Protein AF-A0AAV6KIF9-F1 (afdb_monomer_lite)

Radius of gyration: 15.75 Å; chains: 1; bounding box: 39×30×41 Å

InterPro domains:
  IPR010851 Defensin-like protein [PF07333] (6-58)

Sequence (59 aa):
MTVLVAQGAEVKRCSAILYRNRCDLKTCGEECYRKYSGDPVCASAGFGPASCVCVFNCA

Secondary structure (DSSP, 8-state):
-----------EEEEEEEESS---HHHHHHHHHHHHS-EEEEE--SSSPPEEEEEEEE-

Structure (mmCIF, N/CA/C/O backbone):
data_AF-A0AAV6KIF9-F1
#
_entry.id   AF-A0AAV6KIF9-F1
#
loop_
_atom_site.group_PDB
_atom_site.id
_atom_site.type_symbol
_atom_site.label_atom_id
_atom_site.label_alt_id
_atom_site.label_comp_id
_atom_site.label_asym_id
_atom_site.label_entity_id
_atom_site.label_seq_id
_atom_site.pdbx_PDB_ins_code
_atom_site.Cartn_x
_atom_site.Cartn_y
_atom_site.Cartn_z
_atom_site.occupancy
_atom_site.B_iso_or_equiv
_atom_site.auth_seq_id
_atom_site.auth_comp_id
_atom_site.auth_asym_id
_atom_site.auth_atom_id
_atom_site.pdbx_PDB_model_num
ATOM 1 N N . MET A 1 1 ? -22.514 25.925 32.108 1.00 36.16 1 MET A N 1
ATOM 2 C CA . MET A 1 1 ? -22.813 25.300 30.802 1.00 36.16 1 MET A CA 1
ATOM 3 C C . MET A 1 1 ? -21.720 24.291 30.520 1.00 36.16 1 MET A C 1
ATOM 5 O O . MET A 1 1 ? -20.614 24.680 30.176 1.00 36.16 1 MET A O 1
ATOM 9 N N . THR A 1 2 ? -21.992 23.017 30.776 1.00 38.72 2 THR A N 1
ATOM 10 C CA . THR A 1 2 ? -21.031 21.937 30.542 1.00 38.72 2 THR A CA 1
ATOM 11 C C . THR A 1 2 ? -21.151 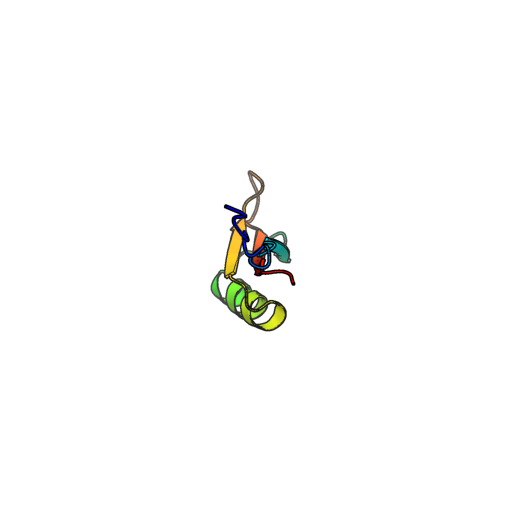21.537 29.080 1.00 38.72 2 THR A C 1
ATOM 13 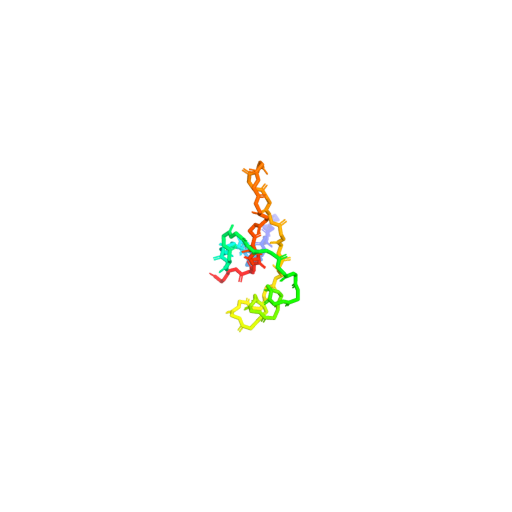O O . THR A 1 2 ? -22.141 20.927 28.686 1.00 38.72 2 THR A O 1
ATOM 16 N N . VAL A 1 3 ? -20.195 21.956 28.255 1.00 46.97 3 VAL A N 1
ATOM 17 C CA . VAL A 1 3 ? -20.148 21.557 26.848 1.00 46.97 3 VAL A CA 1
ATOM 18 C C . VAL A 1 3 ? -19.656 20.112 26.816 1.00 46.97 3 VAL A C 1
ATOM 20 O O . VAL A 1 3 ? -18.477 19.855 27.047 1.00 46.97 3 VAL A O 1
ATOM 23 N N . LEU A 1 4 ? -20.561 19.159 26.576 1.00 47.69 4 LEU A N 1
ATOM 24 C CA . LEU A 1 4 ? -20.170 17.815 26.161 1.00 47.69 4 LEU A CA 1
ATOM 25 C C . LEU A 1 4 ? -19.571 17.933 24.758 1.00 47.69 4 LEU A C 1
ATOM 27 O O . LEU A 1 4 ? -20.286 17.904 23.759 1.00 47.69 4 LEU A O 1
ATOM 31 N N . VAL A 1 5 ? -18.251 18.091 24.677 1.00 56.91 5 VAL A N 1
ATOM 32 C CA . VAL A 1 5 ? -17.528 17.761 23.452 1.00 56.91 5 VAL A CA 1
ATOM 33 C C . VAL A 1 5 ? -17.652 16.251 23.325 1.00 56.91 5 VAL A C 1
ATOM 35 O O . VAL A 1 5 ? -16.996 15.508 24.056 1.00 56.91 5 VAL A O 1
ATOM 38 N N . ALA A 1 6 ? -18.543 15.789 22.447 1.00 52.78 6 ALA A N 1
ATOM 39 C CA . ALA A 1 6 ? -18.446 14.437 21.931 1.00 52.78 6 ALA A CA 1
ATOM 40 C C . ALA A 1 6 ? -17.014 14.311 21.404 1.00 52.78 6 ALA A C 1
ATOM 42 O O . ALA A 1 6 ? -16.655 14.979 20.434 1.00 52.78 6 ALA A O 1
ATOM 43 N N . GLN A 1 7 ? -16.174 13.540 22.096 1.00 51.34 7 GLN A N 1
ATOM 44 C CA . GLN A 1 7 ? -14.903 13.082 21.556 1.00 51.34 7 GLN A CA 1
ATOM 45 C C . GLN A 1 7 ? -15.289 12.182 20.383 1.00 51.34 7 GLN A C 1
ATOM 47 O O . GLN A 1 7 ? -15.478 10.978 20.538 1.00 51.34 7 GLN A O 1
ATOM 52 N N . GLY A 1 8 ? -15.578 12.805 19.237 1.00 50.75 8 GLY A N 1
ATOM 53 C CA . GLY A 1 8 ? -15.795 12.106 17.986 1.00 50.75 8 GLY A CA 1
ATOM 54 C C . GLY A 1 8 ? -14.562 11.254 17.784 1.00 50.75 8 GLY A C 1
ATOM 55 O O . GLY A 1 8 ? -13.461 11.788 17.902 1.00 50.75 8 GLY A O 1
ATOM 56 N N . ALA A 1 9 ? -14.759 9.948 17.598 1.00 57.28 9 ALA A N 1
ATOM 57 C CA . ALA A 1 9 ? -13.689 8.981 17.418 1.00 57.28 9 ALA A CA 1
ATOM 58 C C . ALA A 1 9 ? -12.599 9.605 16.543 1.00 57.28 9 ALA A C 1
ATOM 60 O O . ALA A 1 9 ? -12.837 9.924 15.377 1.00 57.28 9 ALA A O 1
ATOM 61 N N . GLU A 1 10 ? -11.454 9.901 17.153 1.00 56.88 10 GLU A N 1
ATOM 62 C CA . GLU A 1 10 ? -10.326 10.522 16.482 1.00 56.88 10 GLU A CA 1
ATOM 63 C C . GLU A 1 10 ? -9.927 9.596 15.338 1.00 56.88 10 GLU A C 1
ATOM 65 O O . GLU A 1 10 ? -9.408 8.504 15.553 1.00 56.88 10 GLU A O 1
ATOM 70 N N . VAL A 1 11 ? -10.262 9.992 14.108 1.00 65.94 11 VAL A N 1
ATOM 71 C CA . VAL A 1 11 ? -9.982 9.192 12.920 1.00 65.94 11 VAL A CA 1
ATOM 72 C C . VAL A 1 11 ? -8.467 9.191 12.732 1.00 65.94 11 VAL A C 1
ATOM 74 O O . VAL A 1 11 ? -7.895 10.102 12.128 1.00 65.94 11 VAL A O 1
ATOM 77 N N . LYS A 1 12 ? -7.793 8.193 13.310 1.00 81.88 12 LYS A N 1
ATOM 78 C CA . LYS A 1 12 ? -6.344 8.032 13.202 1.00 81.88 12 LYS A CA 1
ATOM 79 C C . LYS A 1 12 ? -6.024 7.650 11.771 1.00 81.88 12 LYS A C 1
ATOM 81 O O . LYS A 1 12 ? -6.421 6.592 11.300 1.00 81.88 12 LYS A O 1
ATOM 86 N N . ARG A 1 13 ? -5.290 8.501 11.059 1.00 84.19 13 ARG A N 1
ATOM 87 C CA . ARG A 1 13 ? -4.771 8.141 9.737 1.00 84.19 13 ARG A CA 1
ATOM 88 C C . ARG A 1 13 ? -3.472 7.366 9.882 1.00 84.19 13 ARG A C 1
ATOM 90 O O . ARG A 1 13 ? -2.518 7.847 10.486 1.00 84.19 13 ARG A O 1
ATOM 97 N N . CYS A 1 14 ? -3.442 6.189 9.281 1.00 90.31 14 CYS A N 1
ATOM 98 C CA . CYS A 1 14 ? -2.265 5.355 9.147 1.00 90.31 14 CYS A CA 1
ATOM 99 C C . CYS A 1 14 ? -1.772 5.337 7.711 1.00 90.31 14 CYS A C 1
ATOM 101 O O . CYS A 1 14 ? -2.501 5.653 6.770 1.00 90.31 14 CYS A O 1
ATOM 103 N N . SER A 1 15 ? -0.516 4.930 7.554 1.00 90.56 15 SER A N 1
ATOM 104 C CA . SER A 1 15 ? 0.059 4.655 6.249 1.00 90.56 15 SER A CA 1
ATOM 105 C C . SER A 1 15 ? 0.820 3.335 6.262 1.00 90.56 15 SER A C 1
ATOM 107 O O . SER A 1 15 ? 1.464 2.984 7.250 1.00 90.56 15 SER A O 1
ATOM 109 N N . ALA A 1 16 ? 0.736 2.594 5.161 1.00 89.94 16 ALA A N 1
ATOM 110 C CA . ALA A 1 16 ? 1.477 1.359 4.945 1.00 89.94 16 ALA A CA 1
ATOM 111 C C . ALA A 1 16 ? 2.129 1.388 3.565 1.00 89.94 16 ALA A C 1
ATOM 113 O O . ALA A 1 16 ? 1.476 1.661 2.561 1.00 89.94 16 ALA A O 1
ATOM 114 N N . ILE A 1 17 ? 3.422 1.085 3.493 1.00 91.06 1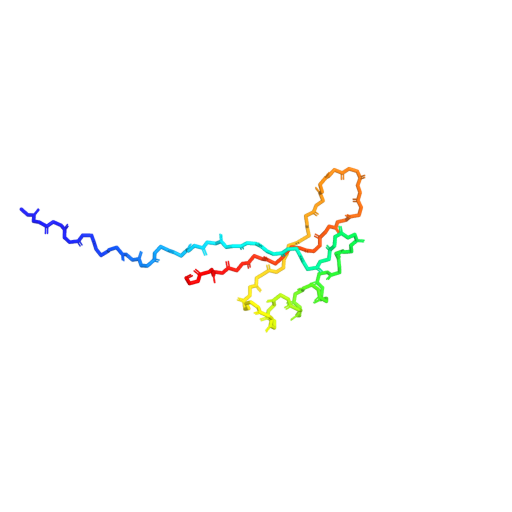7 ILE A N 1
ATOM 115 C CA . ILE A 1 17 ? 4.118 0.980 2.209 1.00 91.06 17 ILE A CA 1
ATOM 116 C C . ILE A 1 17 ? 3.796 -0.392 1.611 1.00 91.06 17 ILE A C 1
ATOM 118 O O . ILE A 1 17 ? 4.232 -1.408 2.150 1.00 91.06 17 ILE A O 1
ATOM 122 N N . LEU A 1 18 ? 3.059 -0.426 0.500 1.00 89.62 18 LEU A N 1
ATOM 123 C CA . LEU A 1 18 ? 2.745 -1.675 -0.205 1.00 89.62 18 LEU A CA 1
ATOM 124 C C . 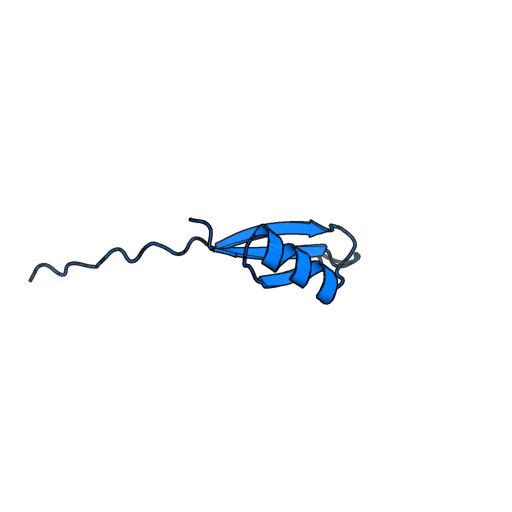LEU A 1 18 ? 3.881 -2.081 -1.149 1.00 89.62 18 LEU A C 1
ATOM 126 O O . LEU A 1 18 ? 4.226 -3.258 -1.228 1.00 89.62 18 LEU A O 1
ATOM 130 N N . TYR A 1 19 ? 4.502 -1.109 -1.828 1.00 88.31 19 TYR A N 1
ATOM 131 C CA . TYR A 1 19 ? 5.631 -1.352 -2.731 1.00 88.31 19 TYR A CA 1
ATOM 132 C C . TYR A 1 19 ? 6.667 -0.233 -2.617 1.00 88.31 19 TYR A C 1
ATOM 134 O O . TYR A 1 19 ? 6.336 0.937 -2.757 1.00 88.31 19 TYR A O 1
ATOM 142 N N . ARG A 1 20 ? 7.941 -0.576 -2.389 1.00 81.88 20 ARG A N 1
ATOM 143 C CA . ARG A 1 20 ? 9.002 0.420 -2.130 1.00 81.88 20 ARG A CA 1
ATOM 144 C C . ARG A 1 20 ? 9.589 1.078 -3.385 1.00 81.88 20 ARG A C 1
ATOM 146 O O . ARG A 1 20 ? 9.970 2.231 -3.310 1.00 81.88 20 ARG A O 1
ATOM 153 N N . ASN A 1 21 ? 9.613 0.395 -4.529 1.00 84.06 21 ASN A N 1
ATOM 154 C CA . ASN A 1 21 ? 10.261 0.883 -5.763 1.00 84.06 21 ASN A CA 1
ATOM 155 C C . ASN A 1 21 ? 9.353 0.761 -6.996 1.00 84.06 21 ASN A C 1
ATOM 157 O O . ASN A 1 21 ? 9.807 0.566 -8.122 1.00 84.06 21 ASN A O 1
ATOM 161 N N . ARG A 1 22 ? 8.047 0.777 -6.761 1.00 81.62 22 ARG A N 1
ATOM 162 C CA . ARG A 1 22 ? 7.010 0.668 -7.778 1.00 81.62 22 ARG A CA 1
ATOM 163 C C . ARG A 1 22 ? 5.835 1.478 -7.277 1.00 81.62 22 ARG A C 1
ATOM 165 O O . ARG A 1 22 ? 5.313 1.176 -6.206 1.00 81.62 22 ARG A O 1
ATOM 172 N N . CYS A 1 23 ? 5.364 2.405 -8.096 1.00 84.56 23 CYS A N 1
ATOM 173 C CA . CYS A 1 23 ? 4.057 2.987 -7.887 1.00 84.56 23 CYS A CA 1
ATOM 174 C C . CYS A 1 23 ? 3.240 2.938 -9.171 1.00 84.56 23 CYS A C 1
ATOM 176 O O . CYS A 1 23 ? 3.235 3.865 -9.973 1.00 84.56 23 CYS A O 1
ATOM 178 N N . ASP A 1 24 ? 2.571 1.804 -9.355 1.00 89.88 24 ASP A N 1
ATOM 179 C CA . ASP A 1 24 ? 1.484 1.679 -10.312 1.00 89.88 24 ASP A CA 1
ATOM 180 C C . ASP A 1 24 ? 0.191 2.027 -9.573 1.00 89.88 24 ASP A C 1
ATOM 182 O O . ASP A 1 24 ? -0.268 1.235 -8.754 1.00 89.88 24 ASP A O 1
ATOM 186 N N . LEU A 1 25 ? -0.354 3.227 -9.795 1.00 86.25 25 LEU A N 1
ATOM 187 C CA . LEU A 1 25 ? -1.525 3.743 -9.067 1.00 86.25 25 LEU A CA 1
ATOM 188 C C . LEU A 1 25 ? -2.714 2.781 -9.101 1.00 86.25 25 LEU A C 1
ATOM 190 O O . LEU A 1 25 ? -3.412 2.646 -8.100 1.00 86.25 25 LEU A O 1
ATOM 194 N N . LYS A 1 26 ? -2.910 2.081 -10.222 1.00 90.38 26 LYS A N 1
ATOM 195 C CA . LYS A 1 26 ? -3.988 1.108 -10.390 1.00 90.38 26 LYS A CA 1
ATOM 196 C C . LYS A 1 26 ? -3.807 -0.084 -9.447 1.00 90.38 26 LYS A C 1
ATOM 198 O O . LYS A 1 26 ? -4.644 -0.300 -8.579 1.00 90.38 26 LYS A O 1
ATOM 203 N N . THR A 1 27 ? -2.686 -0.796 -9.549 1.00 90.69 27 THR A N 1
ATOM 204 C CA . THR A 1 27 ? -2.374 -1.956 -8.696 1.00 90.69 27 THR A CA 1
ATOM 205 C C . THR A 1 27 ? -2.256 -1.552 -7.224 1.00 90.69 27 THR A C 1
ATOM 207 O O . THR A 1 27 ? -2.721 -2.260 -6.335 1.00 90.69 27 THR A O 1
ATOM 210 N N . CYS A 1 28 ? -1.643 -0.395 -6.962 1.00 90.88 28 CYS A N 1
ATOM 211 C CA . CYS A 1 28 ? -1.510 0.201 -5.636 1.00 90.88 28 CYS A CA 1
ATOM 212 C C . CYS A 1 28 ? -2.881 0.472 -5.013 1.00 90.88 28 CYS A C 1
ATOM 214 O O . CYS A 1 28 ? -3.100 0.133 -3.854 1.00 90.88 28 CYS A O 1
ATOM 216 N N . GLY A 1 29 ? -3.808 1.040 -5.790 1.00 91.88 29 GLY A N 1
ATOM 217 C CA . GLY A 1 29 ? -5.177 1.313 -5.370 1.00 91.88 29 GLY A CA 1
ATOM 218 C C . GLY A 1 29 ? -5.987 0.055 -5.133 1.00 91.88 29 GLY A C 1
ATOM 219 O O . GLY A 1 29 ? -6.611 -0.059 -4.084 1.00 91.88 29 GLY A O 1
ATOM 220 N N . GLU A 1 30 ? -5.919 -0.913 -6.047 1.00 94.50 30 GLU A N 1
ATOM 221 C CA . GLU A 1 30 ? -6.601 -2.201 -5.891 1.00 94.50 30 GLU A CA 1
ATOM 222 C C . GLU A 1 30 ? -6.152 -2.910 -4.602 1.00 94.50 30 GLU A C 1
ATOM 224 O O . GLU A 1 30 ? -6.989 -3.331 -3.803 1.00 94.50 30 GLU A O 1
ATOM 229 N N . GLU A 1 31 ? -4.845 -2.978 -4.336 1.00 93.25 31 GLU A N 1
ATOM 230 C CA . GLU A 1 31 ? -4.324 -3.605 -3.115 1.00 93.25 31 GLU A CA 1
ATOM 231 C C . GLU A 1 31 ? -4.599 -2.784 -1.849 1.00 93.25 31 GLU A C 1
ATOM 233 O O . GLU A 1 31 ? -4.934 -3.358 -0.810 1.00 93.25 31 GLU A O 1
ATOM 238 N N . CYS A 1 32 ? -4.478 -1.456 -1.918 1.00 93.38 32 CYS A N 1
ATOM 239 C CA . CYS A 1 32 ? -4.743 -0.559 -0.793 1.00 93.38 32 CYS A CA 1
ATOM 240 C C . CYS A 1 32 ? -6.210 -0.615 -0.364 1.00 93.38 32 CYS A C 1
ATOM 242 O O . CYS A 1 32 ? -6.509 -0.815 0.817 1.00 93.38 32 CYS A O 1
ATOM 244 N N . TYR A 1 33 ? -7.123 -0.541 -1.329 1.00 92.69 33 TYR A N 1
ATOM 245 C CA . TYR A 1 33 ?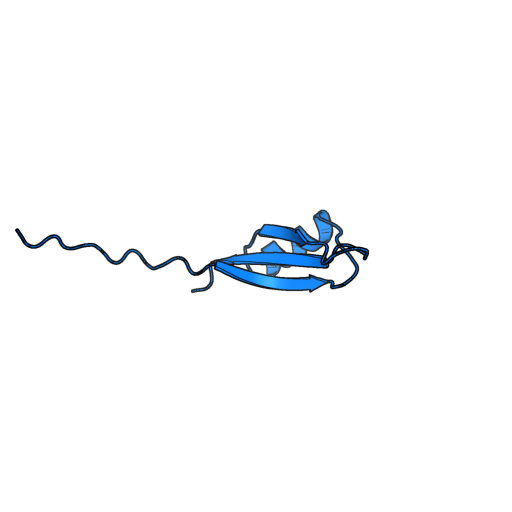 -8.549 -0.679 -1.085 1.00 92.69 33 TYR A CA 1
ATOM 246 C C . TYR A 1 33 ? -8.884 -2.077 -0.553 1.00 92.69 33 TYR A C 1
ATOM 248 O O . TYR A 1 33 ? -9.570 -2.206 0.460 1.00 92.69 33 TYR A O 1
ATOM 256 N N . ARG A 1 34 ? -8.327 -3.136 -1.157 1.00 94.25 34 ARG A N 1
ATOM 257 C CA . ARG A 1 34 ? -8.603 -4.519 -0.740 1.00 94.25 34 ARG A CA 1
ATOM 258 C C . ARG A 1 34 ? -8.113 -4.841 0.673 1.00 94.25 34 ARG A C 1
ATOM 260 O O . ARG A 1 34 ? -8.785 -5.586 1.380 1.00 94.25 34 ARG A O 1
ATOM 267 N N . LYS A 1 35 ? -6.944 -4.337 1.082 1.00 91.44 35 LYS A N 1
ATOM 268 C CA . LYS A 1 35 ? -6.348 -4.646 2.397 1.00 91.44 35 LYS A CA 1
ATOM 269 C C . LYS A 1 35 ? -6.811 -3.712 3.507 1.00 91.44 35 LYS A C 1
ATOM 271 O O . LYS A 1 35 ? -6.962 -4.162 4.637 1.00 91.44 35 LYS A O 1
ATOM 276 N N . TYR A 1 36 ? -6.981 -2.431 3.194 1.00 91.88 36 TYR A N 1
ATOM 277 C CA . TYR A 1 36 ? -7.146 -1.385 4.201 1.00 91.88 36 TYR A CA 1
ATOM 278 C C . TYR A 1 36 ? -8.376 -0.503 3.976 1.00 91.88 36 TYR A C 1
ATOM 280 O O . TYR A 1 36 ? -8.636 0.365 4.803 1.00 91.88 36 TYR A O 1
ATOM 288 N N . SER A 1 37 ? -9.121 -0.695 2.877 1.00 92.00 37 SER A N 1
ATOM 289 C CA . SER A 1 37 ? -10.189 0.229 2.451 1.00 92.00 37 SER A CA 1
ATOM 290 C C . SER A 1 37 ? -9.711 1.686 2.441 1.00 92.00 37 SER A C 1
ATOM 292 O O . SER A 1 37 ? -10.425 2.595 2.860 1.00 92.00 37 SER A O 1
ATOM 294 N N . GLY A 1 38 ? -8.457 1.876 2.022 1.00 90.38 38 GLY A N 1
ATOM 295 C CA . GLY A 1 38 ? -7.777 3.164 2.001 1.00 90.38 38 GLY A CA 1
ATOM 296 C C . GLY A 1 38 ? -7.516 3.686 0.597 1.00 90.38 38 GLY A C 1
ATOM 297 O O . GLY A 1 38 ? -7.873 3.062 -0.404 1.00 90.38 38 GLY A O 1
ATOM 298 N N . ASP A 1 39 ? -6.811 4.809 0.556 1.00 92.12 39 ASP A N 1
ATOM 299 C CA . ASP A 1 39 ? -6.424 5.520 -0.652 1.00 92.12 39 ASP A CA 1
ATOM 300 C C . ASP A 1 39 ? -4.936 5.307 -0.977 1.00 92.12 39 ASP A C 1
ATOM 302 O O . ASP A 1 39 ? -4.069 5.471 -0.107 1.00 92.12 39 ASP A O 1
ATOM 306 N N . PRO A 1 40 ? -4.594 4.952 -2.227 1.00 92.56 40 PRO A N 1
ATOM 307 C CA . PRO A 1 40 ? -3.209 4.835 -2.656 1.00 92.56 40 PRO A CA 1
ATOM 308 C C . PRO A 1 40 ? -2.563 6.210 -2.865 1.00 92.56 40 PRO A C 1
ATOM 310 O O . PRO A 1 40 ? -3.174 7.150 -3.369 1.00 92.56 40 PRO A O 1
ATOM 313 N N . VAL A 1 41 ? -1.272 6.298 -2.571 1.00 91.50 41 VAL A N 1
ATOM 314 C CA . VAL A 1 41 ? -0.428 7.472 -2.784 1.00 91.50 41 VAL A CA 1
ATOM 315 C C . VAL A 1 41 ? 0.915 7.016 -3.339 1.00 91.50 41 VAL A C 1
ATOM 317 O O . VAL A 1 41 ? 1.570 6.135 -2.782 1.00 91.50 41 VAL A O 1
ATOM 320 N N . CYS A 1 42 ? 1.361 7.646 -4.422 1.00 89.31 42 CYS A N 1
ATOM 321 C CA . CYS A 1 42 ? 2.734 7.504 -4.891 1.00 89.31 42 CYS A CA 1
ATOM 322 C C . CYS A 1 42 ? 3.626 8.518 -4.188 1.00 89.31 42 CYS A C 1
ATOM 324 O O . CYS A 1 42 ? 3.573 9.706 -4.497 1.00 89.31 42 CYS A O 1
ATOM 326 N N . ALA A 1 43 ? 4.448 8.049 -3.253 1.00 85.38 43 ALA A N 1
ATOM 327 C CA . ALA A 1 43 ? 5.412 8.877 -2.543 1.00 85.38 43 ALA A CA 1
ATOM 328 C C . ALA A 1 43 ? 6.829 8.579 -3.043 1.00 85.38 43 ALA A C 1
ATOM 330 O O . ALA A 1 43 ? 7.290 7.441 -2.973 1.00 85.38 43 ALA A O 1
ATOM 331 N N . SER A 1 44 ? 7.541 9.600 -3.516 1.00 82.19 44 SER A N 1
ATOM 332 C CA . SER A 1 44 ? 8.963 9.494 -3.859 1.00 82.19 44 SER A CA 1
ATOM 333 C C . SER A 1 44 ? 9.801 10.096 -2.737 1.00 82.19 44 SER A C 1
ATOM 335 O O . SER A 1 44 ? 9.698 11.288 -2.458 1.00 82.19 44 SER A O 1
ATOM 337 N N . ALA A 1 45 ? 10.661 9.298 -2.104 1.00 68.31 45 ALA A N 1
ATOM 338 C CA . ALA A 1 45 ? 11.571 9.759 -1.050 1.00 68.31 45 ALA A CA 1
ATOM 339 C C . ALA A 1 45 ? 12.875 10.376 -1.616 1.00 68.31 45 ALA A C 1
ATOM 341 O O . ALA A 1 45 ? 13.961 10.107 -1.109 1.00 68.31 45 ALA A O 1
ATOM 342 N N . GLY A 1 46 ? 12.783 11.170 -2.692 1.00 72.44 46 GLY A N 1
ATOM 343 C CA . GLY A 1 46 ? 13.926 11.808 -3.367 1.00 72.44 46 GLY A CA 1
ATOM 344 C C . GLY A 1 46 ? 14.152 11.328 -4.808 1.00 72.44 46 GLY A C 1
ATOM 345 O O . GLY A 1 46 ? 13.194 11.046 -5.528 1.00 72.44 46 GLY A O 1
ATOM 346 N N . PHE A 1 47 ? 15.420 11.244 -5.237 1.00 60.84 47 PHE A N 1
ATOM 347 C CA . PHE A 1 47 ? 15.823 10.695 -6.542 1.00 60.84 47 PHE A CA 1
ATOM 348 C C . PHE A 1 47 ? 15.735 9.161 -6.523 1.00 60.84 47 PHE A C 1
ATOM 350 O O . PHE A 1 47 ? 16.723 8.460 -6.316 1.00 60.84 47 PHE A O 1
ATOM 357 N N . GLY A 1 48 ? 14.529 8.631 -6.700 1.00 68.38 48 GLY A N 1
ATOM 358 C CA . GLY A 1 48 ? 14.280 7.194 -6.746 1.00 68.38 48 GLY A CA 1
ATOM 359 C C . GLY A 1 48 ? 12.889 6.873 -7.290 1.00 68.38 48 GLY A C 1
ATOM 360 O O . GLY A 1 48 ? 12.053 7.772 -7.416 1.00 68.38 48 GLY A O 1
ATOM 361 N N . PRO A 1 49 ? 12.629 5.602 -7.641 1.00 74.19 49 PRO A N 1
ATOM 362 C CA . PRO A 1 49 ? 11.307 5.182 -8.079 1.00 74.19 49 PRO A CA 1
ATOM 363 C C . PRO A 1 49 ? 10.279 5.431 -6.972 1.00 74.19 49 PRO A C 1
ATOM 365 O O . PRO A 1 49 ? 10.540 5.168 -5.799 1.00 74.19 49 PRO A O 1
ATOM 368 N N . ALA A 1 50 ? 9.103 5.926 -7.356 1.00 84.94 50 ALA A N 1
ATOM 369 C CA . ALA A 1 50 ? 8.027 6.186 -6.412 1.00 84.94 50 ALA A CA 1
ATOM 370 C C . ALA A 1 50 ? 7.635 4.903 -5.662 1.00 84.94 50 ALA A C 1
ATOM 372 O O . ALA A 1 50 ? 7.460 3.837 -6.264 1.00 84.94 50 ALA A O 1
ATOM 373 N N . SER A 1 51 ? 7.463 5.014 -4.349 1.00 90.12 51 SER A N 1
ATOM 374 C CA . SER A 1 51 ? 6.863 3.982 -3.515 1.00 90.12 51 SER A CA 1
ATOM 375 C C . SER A 1 51 ? 5.341 4.108 -3.545 1.00 90.12 51 SER A C 1
ATOM 377 O O . SER A 1 51 ? 4.795 5.205 -3.447 1.00 90.12 51 SER A O 1
ATOM 379 N N . CYS A 1 52 ? 4.647 2.981 -3.625 1.00 91.81 52 CYS A N 1
ATOM 380 C CA . CYS A 1 52 ? 3.222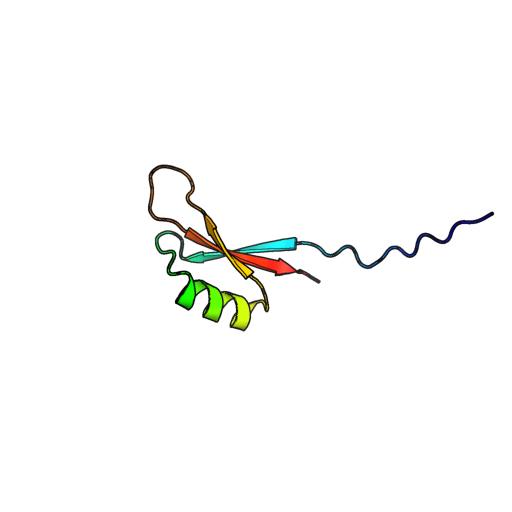 2.897 -3.347 1.00 91.81 52 CYS A CA 1
ATOM 381 C C . CYS A 1 52 ? 2.999 2.850 -1.832 1.00 91.81 52 CYS A C 1
ATOM 383 O O . CYS A 1 52 ? 3.399 1.893 -1.156 1.00 91.81 52 CYS A O 1
ATOM 385 N N . VAL A 1 53 ? 2.334 3.877 -1.318 1.00 92.56 53 VAL A N 1
ATOM 386 C CA . VAL A 1 53 ? 1.921 4.032 0.074 1.00 92.56 53 VAL A CA 1
ATOM 387 C C . VAL A 1 53 ? 0.400 4.022 0.120 1.00 92.56 53 VAL A C 1
ATOM 389 O O . VAL A 1 53 ? -0.246 4.771 -0.593 1.00 92.56 53 VAL A O 1
ATOM 392 N N . CYS A 1 54 ? -0.182 3.179 0.955 1.00 93.62 54 CYS A N 1
ATOM 393 C CA . CYS A 1 54 ? -1.611 3.148 1.219 1.00 93.62 54 CYS A CA 1
ATOM 394 C C . CYS A 1 54 ? -1.908 3.976 2.464 1.00 93.62 54 CYS A C 1
ATOM 396 O O . CYS A 1 54 ? -1.320 3.708 3.512 1.00 93.62 54 CYS A O 1
ATOM 398 N N . VAL A 1 55 ? -2.797 4.958 2.361 1.00 92.94 55 VAL A N 1
ATOM 399 C CA . VAL A 1 55 ? -3.249 5.791 3.479 1.00 92.94 55 VAL A CA 1
ATOM 400 C C . VAL A 1 55 ? -4.665 5.373 3.841 1.00 92.94 55 VAL A C 1
ATOM 402 O O . VAL A 1 55 ? -5.536 5.324 2.983 1.00 92.94 55 VAL A O 1
ATOM 405 N N . PHE A 1 56 ? -4.911 5.051 5.104 1.00 91.75 56 PHE A N 1
ATOM 406 C CA . PHE A 1 56 ? -6.203 4.526 5.546 1.00 91.75 56 PHE A CA 1
ATOM 407 C C . PHE A 1 56 ? -6.527 4.986 6.961 1.00 91.75 56 PHE A C 1
ATOM 409 O O . PHE A 1 56 ? -5.650 5.418 7.711 1.00 91.75 56 PHE A O 1
ATOM 416 N N . ASN A 1 57 ? -7.800 4.890 7.331 1.00 88.44 57 ASN A N 1
ATOM 417 C CA . ASN A 1 57 ? -8.229 5.153 8.697 1.00 88.44 57 ASN A CA 1
ATOM 418 C C . ASN A 1 57 ? -7.948 3.908 9.547 1.00 88.44 57 ASN A C 1
ATOM 420 O O . ASN A 1 57 ? -8.505 2.841 9.300 1.00 88.44 57 ASN A O 1
ATOM 424 N N . CYS A 1 58 ? -7.063 4.043 10.525 1.00 81.31 58 CYS A N 1
ATOM 425 C CA . CYS A 1 58 ? -6.897 3.077 11.596 1.00 81.31 58 CYS A CA 1
ATOM 426 C C . CYS A 1 58 ? -8.014 3.247 12.624 1.00 81.31 58 CYS A C 1
ATOM 428 O O . CYS A 1 58 ? -8.343 4.373 13.004 1.00 81.31 58 CYS A O 1
ATOM 430 N N . ALA A 1 59 ? -8.565 2.116 13.061 1.00 67.81 59 ALA A N 1
ATOM 431 C CA . ALA A 1 59 ? -9.402 2.029 14.251 1.00 67.81 59 ALA A CA 1
ATOM 432 C C . ALA A 1 59 ? -8.548 2.112 15.526 1.00 67.81 59 ALA A C 1
ATOM 434 O O . ALA A 1 59 ? -7.378 1.661 15.484 1.00 67.81 59 ALA A O 1
#

Organism: NCBI:txid479676

pLDDT: mean 80.1, std 16.01, range [36.16, 94.5]

Foldseek 3Di:
DDDPPPPPPPQDKDKDFPFDQDDPLVVLQVVLCVPAVFHWDFDDPPPGHTTIMTIHGDD